Protein AF-A0A8T0YW80-F1 (afdb_monomer_lite)

Radius of gyration: 17.3 Å; chains: 1; bounding box: 33×34×64 Å

Organism: NCBI:txid29920

Structure (mmCIF, N/CA/C/O backbone):
data_AF-A0A8T0YW80-F1
#
_entry.id   AF-A0A8T0YW80-F1
#
loop_
_atom_site.group_PDB
_atom_site.id
_atom_site.type_symbol
_atom_site.label_atom_id
_atom_site.label_alt_id
_atom_site.label_comp_id
_atom_site.label_asym_id
_atom_site.label_entity_id
_atom_site.label_seq_id
_atom_site.pdbx_PDB_ins_code
_atom_site.Cartn_x
_atom_site.Cartn_y
_atom_site.Cartn_z
_atom_site.occupancy
_atom_site.B_iso_or_equiv
_atom_site.auth_seq_id
_atom_site.auth_comp_id
_atom_site.auth_asym_id
_atom_site.auth_atom_id
_atom_site.pdbx_PDB_model_num
ATOM 1 N N . MET A 1 1 ? 17.461 -20.223 -42.952 1.00 39.50 1 MET A N 1
ATOM 2 C CA . MET A 1 1 ? 18.132 -19.030 -42.401 1.00 39.50 1 MET A CA 1
ATOM 3 C C . MET A 1 1 ? 17.299 -18.519 -41.238 1.00 39.50 1 MET A C 1
ATOM 5 O O . MET A 1 1 ? 16.106 -18.328 -41.422 1.00 39.50 1 MET A O 1
ATOM 9 N N . ALA A 1 2 ? 17.913 -18.405 -40.063 1.00 42.06 2 ALA A N 1
ATOM 10 C CA . ALA A 1 2 ? 17.374 -17.743 -38.876 1.00 42.06 2 ALA A CA 1
ATOM 11 C C . ALA A 1 2 ? 17.664 -16.225 -38.913 1.00 42.06 2 ALA A C 1
ATOM 13 O O . ALA A 1 2 ? 18.381 -15.798 -39.820 1.00 42.06 2 ALA A O 1
ATOM 14 N N . ALA A 1 3 ? 17.192 -15.520 -37.869 1.00 46.06 3 ALA A N 1
ATOM 15 C CA . ALA A 1 3 ? 17.459 -14.126 -37.459 1.00 46.06 3 ALA A CA 1
ATOM 16 C C . ALA A 1 3 ? 16.530 -13.050 -38.072 1.00 46.06 3 ALA A C 1
ATOM 18 O O . ALA A 1 3 ? 16.290 -13.070 -39.271 1.00 46.06 3 ALA A O 1
ATOM 19 N N . ASP A 1 4 ? 15.997 -12.055 -37.353 1.00 43.81 4 ASP A N 1
ATOM 20 C CA . ASP A 1 4 ? 16.045 -11.707 -35.924 1.00 43.81 4 ASP A CA 1
ATOM 21 C C . ASP A 1 4 ? 15.099 -10.515 -35.640 1.00 43.81 4 ASP A C 1
ATOM 23 O O . ASP A 1 4 ? 14.731 -9.796 -36.564 1.00 43.81 4 ASP A O 1
ATOM 27 N N . ALA A 1 5 ? 14.788 -10.338 -34.347 1.00 45.22 5 ALA A N 1
ATOM 28 C CA . ALA A 1 5 ? 14.533 -9.091 -33.597 1.00 45.22 5 ALA A CA 1
ATOM 29 C C . ALA A 1 5 ? 13.529 -8.042 -34.150 1.00 45.22 5 ALA A C 1
ATOM 31 O O . ALA A 1 5 ? 13.709 -7.470 -35.213 1.00 45.22 5 ALA A O 1
ATOM 32 N N . ASN A 1 6 ? 12.398 -7.781 -33.484 1.00 53.16 6 ASN A N 1
ATOM 33 C CA . ASN A 1 6 ? 12.244 -7.052 -32.211 1.00 53.16 6 ASN A CA 1
ATOM 34 C C . ASN A 1 6 ? 12.462 -5.538 -32.354 1.00 53.16 6 ASN A C 1
ATOM 36 O O . ASN A 1 6 ? 13.598 -5.094 -32.356 1.00 53.16 6 ASN A O 1
ATOM 40 N N . ASP A 1 7 ? 11.362 -4.785 -32.339 1.00 36.88 7 ASP A N 1
ATOM 41 C CA . ASP A 1 7 ? 11.316 -3.420 -31.813 1.00 36.88 7 ASP A CA 1
ATOM 42 C C . ASP A 1 7 ? 9.915 -3.171 -31.234 1.00 36.88 7 ASP A C 1
ATOM 44 O O . ASP A 1 7 ? 8.977 -2.762 -31.919 1.00 36.88 7 ASP A O 1
ATOM 48 N N . CYS A 1 8 ? 9.743 -3.484 -29.946 1.00 45.75 8 CYS A N 1
ATOM 49 C CA . CYS A 1 8 ? 8.648 -2.923 -29.166 1.00 45.75 8 CYS A CA 1
ATOM 50 C C . CYS A 1 8 ? 9.044 -1.493 -28.780 1.00 45.75 8 CYS A C 1
ATOM 52 O O . CYS A 1 8 ? 9.790 -1.272 -27.823 1.00 45.75 8 CYS A O 1
ATOM 54 N N . GLU A 1 9 ? 8.582 -0.524 -29.570 1.00 40.50 9 GLU A N 1
ATOM 55 C CA . GLU A 1 9 ? 8.834 0.887 -29.309 1.00 40.50 9 GLU A CA 1
ATOM 56 C C . GLU A 1 9 ? 8.342 1.295 -27.918 1.00 40.50 9 GLU A C 1
ATOM 58 O O . GLU A 1 9 ? 7.185 1.112 -27.524 1.00 40.50 9 GLU A O 1
ATOM 63 N N . ALA A 1 10 ? 9.284 1.875 -27.184 1.00 49.72 10 ALA A N 1
ATOM 64 C CA . ALA A 1 10 ? 9.097 2.531 -25.916 1.00 49.72 10 ALA A CA 1
ATOM 65 C C . ALA A 1 10 ? 8.052 3.641 -26.049 1.00 49.72 10 ALA A C 1
ATOM 67 O O . ALA A 1 10 ? 8.317 4.707 -26.593 1.00 49.72 10 ALA A O 1
ATOM 68 N N . THR A 1 11 ? 6.871 3.419 -25.484 1.00 46.44 11 THR A N 1
ATOM 69 C CA . THR A 1 11 ? 5.920 4.501 -25.246 1.00 46.44 11 THR A CA 1
ATOM 70 C C . THR A 1 11 ? 5.619 4.569 -23.759 1.00 46.44 11 THR A C 1
ATOM 72 O O . THR A 1 11 ? 5.404 3.547 -23.108 1.00 46.44 11 THR A O 1
ATOM 75 N N . THR A 1 12 ? 5.513 5.804 -23.263 1.00 47.25 12 THR A N 1
ATOM 76 C CA . THR A 1 12 ? 4.921 6.218 -21.976 1.00 47.25 12 THR A CA 1
ATOM 77 C C . THR A 1 12 ? 5.900 6.462 -20.819 1.00 47.25 12 THR A C 1
ATOM 79 O O . THR A 1 12 ? 5.927 5.729 -19.839 1.00 47.25 12 THR A O 1
ATOM 82 N N . VAL A 1 13 ? 6.651 7.570 -20.874 1.00 49.69 13 VAL A N 1
ATOM 83 C CA . VAL A 1 13 ? 7.326 8.139 -19.679 1.00 49.69 13 VAL A CA 1
ATOM 84 C C . VAL A 1 13 ? 6.688 9.464 -19.216 1.00 49.69 13 VAL A C 1
ATOM 86 O O . VAL A 1 13 ? 7.045 9.981 -18.167 1.00 49.69 13 VAL A O 1
ATOM 89 N N . ALA A 1 14 ? 5.679 10.000 -19.914 1.00 44.31 14 ALA A N 1
ATOM 90 C CA . ALA A 1 14 ? 5.076 11.291 -19.545 1.00 44.31 14 ALA A CA 1
ATOM 91 C C . ALA A 1 14 ? 3.721 11.209 -18.803 1.00 44.31 14 ALA A C 1
ATOM 93 O O . ALA A 1 14 ? 3.383 12.147 -18.091 1.00 44.31 14 ALA A O 1
ATOM 94 N N . ASN A 1 15 ? 2.975 10.097 -18.898 1.00 48.53 15 ASN A N 1
ATOM 95 C CA . ASN A 1 15 ? 1.638 9.970 -18.279 1.00 48.53 15 ASN A CA 1
ATOM 96 C C . ASN A 1 15 ? 1.623 9.240 -16.922 1.00 48.53 15 ASN A C 1
ATOM 98 O O . ASN A 1 15 ? 0.577 9.151 -16.288 1.00 48.53 15 ASN A O 1
ATOM 102 N N . GLY A 1 16 ? 2.762 8.718 -16.457 1.00 53.06 16 GLY A N 1
ATOM 103 C CA . GLY A 1 16 ? 2.799 7.829 -15.289 1.00 5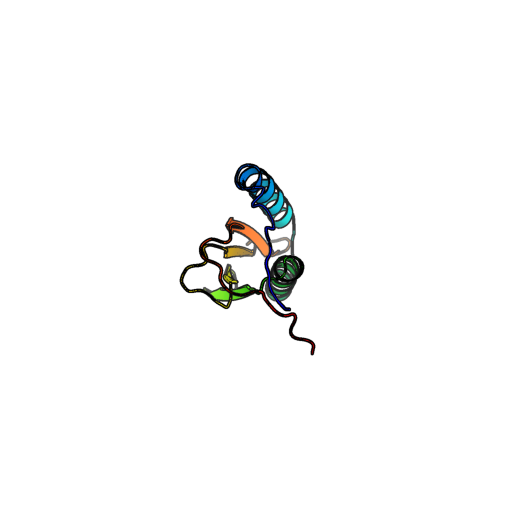3.06 16 GLY A CA 1
ATOM 104 C C . GLY A 1 16 ? 2.576 8.513 -13.935 1.00 53.06 16 GLY A C 1
ATOM 105 O O . GLY A 1 16 ? 2.080 7.878 -13.014 1.00 53.06 16 GLY A O 1
ATOM 106 N N . SER A 1 17 ? 2.905 9.799 -13.787 1.00 55.78 17 SER A N 1
ATOM 107 C CA . SER A 1 17 ? 2.921 10.457 -12.470 1.00 55.78 17 SER A CA 1
ATOM 108 C C . SER A 1 17 ? 1.535 10.838 -11.939 1.00 55.78 17 SER A C 1
ATOM 110 O O . SER A 1 17 ? 1.304 10.724 -10.738 1.00 55.78 17 SER A O 1
ATOM 112 N N . ALA A 1 18 ? 0.612 11.262 -12.809 1.00 65.12 18 ALA A N 1
ATOM 113 C CA . ALA A 1 18 ? -0.762 11.593 -12.417 1.00 65.12 18 ALA A CA 1
ATOM 114 C C . ALA A 1 18 ? -1.571 10.327 -12.077 1.00 65.12 18 ALA A C 1
ATOM 116 O O . ALA A 1 18 ? -2.253 10.266 -11.054 1.00 65.12 18 ALA A O 1
ATOM 117 N N . GLU A 1 19 ? -1.405 9.274 -12.877 1.00 73.69 19 GLU A N 1
ATOM 118 C CA . GLU A 1 19 ? -2.060 7.984 -12.648 1.00 73.69 19 GLU A CA 1
ATOM 119 C C . GLU A 1 19 ? -1.581 7.328 -11.340 1.00 73.69 19 GLU A C 1
ATOM 121 O O . GLU A 1 19 ? -2.373 6.766 -10.585 1.00 73.69 19 GLU A O 1
ATOM 126 N N . GLU A 1 20 ? -0.289 7.448 -11.016 1.00 76.62 20 GLU A N 1
ATOM 127 C CA . GLU A 1 20 ? 0.269 6.958 -9.751 1.00 76.62 20 GLU A CA 1
ATOM 128 C C . GLU A 1 20 ? -0.285 7.708 -8.531 1.00 76.62 20 GLU A C 1
ATOM 130 O O . GLU A 1 20 ? -0.492 7.095 -7.478 1.00 76.62 20 GLU A O 1
ATOM 135 N N . THR A 1 21 ? -0.545 9.016 -8.649 1.00 79.88 21 THR A N 1
ATOM 136 C CA . THR A 1 21 ? -1.190 9.772 -7.568 1.00 79.88 21 THR A CA 1
ATOM 137 C C . THR A 1 21 ? -2.641 9.353 -7.370 1.00 79.88 21 THR A C 1
ATOM 139 O O . THR A 1 21 ? -3.035 9.113 -6.229 1.00 79.88 21 THR A O 1
ATOM 142 N N . ASP A 1 22 ? -3.401 9.160 -8.448 1.00 86.19 22 ASP A N 1
ATOM 143 C CA . ASP A 1 22 ? -4.801 8.729 -8.370 1.00 86.19 22 ASP A CA 1
ATOM 144 C C . ASP A 1 22 ? -4.926 7.321 -7.766 1.00 86.19 22 ASP A C 1
ATOM 146 O O . ASP A 1 22 ? -5.738 7.084 -6.869 1.00 86.19 22 ASP A O 1
ATOM 150 N N . GLN A 1 23 ? -4.045 6.400 -8.168 1.00 88.00 23 GLN A N 1
ATOM 151 C CA . GLN A 1 23 ? -3.951 5.051 -7.599 1.00 88.00 23 GLN A CA 1
ATOM 152 C C . GLN A 1 23 ? -3.620 5.067 -6.100 1.00 88.00 23 GLN A C 1
ATOM 154 O O . GLN A 1 23 ? -4.154 4.272 -5.319 1.00 88.00 23 GLN A O 1
ATOM 159 N N . LEU A 1 24 ? -2.723 5.961 -5.668 1.00 87.81 24 LEU A N 1
ATOM 160 C CA . LEU A 1 24 ? -2.386 6.088 -4.252 1.00 87.81 24 LEU A CA 1
ATOM 161 C C . LEU A 1 24 ? -3.565 6.647 -3.449 1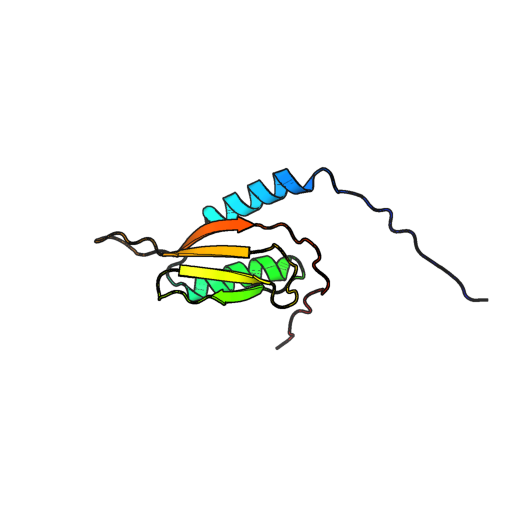.00 87.81 24 LEU A C 1
ATOM 163 O O . LEU A 1 24 ? -3.796 6.195 -2.325 1.00 87.81 24 LEU A O 1
ATOM 167 N N . GLU A 1 25 ? -4.314 7.597 -4.007 1.00 89.44 25 GLU A N 1
ATOM 168 C CA . GLU A 1 25 ? -5.535 8.113 -3.385 1.00 89.44 25 GLU A CA 1
ATOM 169 C C . GLU A 1 25 ? -6.627 7.037 -3.287 1.00 89.44 25 GLU A C 1
ATOM 171 O O . GLU A 1 25 ? -7.258 6.911 -2.235 1.00 89.44 25 GLU A O 1
ATOM 176 N N . GLU A 1 26 ? -6.791 6.179 -4.298 1.00 90.81 26 GLU A N 1
ATOM 177 C CA . GLU A 1 26 ? -7.695 5.023 -4.218 1.00 90.81 26 GLU A CA 1
ATOM 178 C C . GLU A 1 26 ? -7.295 4.080 -3.069 1.00 90.81 26 GLU A C 1
ATOM 180 O O . GLU A 1 26 ? -8.117 3.705 -2.226 1.00 90.81 26 GLU A O 1
ATOM 185 N N . LEU A 1 27 ? -6.004 3.747 -2.962 1.00 89.38 27 LEU A N 1
ATOM 186 C CA . LEU A 1 27 ? -5.485 2.915 -1.874 1.00 89.38 27 LEU A CA 1
ATOM 187 C C . LEU A 1 27 ? -5.657 3.566 -0.489 1.00 89.38 27 LEU A C 1
ATOM 189 O O . LEU A 1 27 ? -5.849 2.852 0.498 1.00 89.38 27 LEU A O 1
ATOM 193 N N . LYS A 1 28 ? -5.620 4.902 -0.392 1.00 90.06 28 LYS A N 1
ATOM 194 C CA . LYS A 1 28 ? -5.894 5.651 0.851 1.00 90.06 28 LYS A CA 1
ATOM 195 C C . LYS A 1 28 ? -7.358 5.601 1.279 1.00 90.06 28 LYS A C 1
ATOM 197 O O . LYS A 1 28 ? -7.631 5.693 2.477 1.00 90.06 28 LYS A O 1
ATOM 202 N N . GLN A 1 29 ? -8.295 5.435 0.346 1.00 90.31 29 GLN A N 1
ATOM 203 C CA . GLN A 1 29 ? -9.719 5.294 0.673 1.00 90.31 29 GLN A CA 1
ATOM 204 C C . GLN A 1 29 ? -10.048 3.927 1.284 1.00 90.31 29 GLN A C 1
ATOM 206 O O . GLN A 1 29 ? -11.021 3.800 2.037 1.00 90.31 29 GLN A O 1
ATOM 211 N N . ARG A 1 30 ? -9.223 2.910 1.009 1.00 91.19 30 ARG A N 1
ATOM 212 C CA . ARG A 1 30 ? -9.392 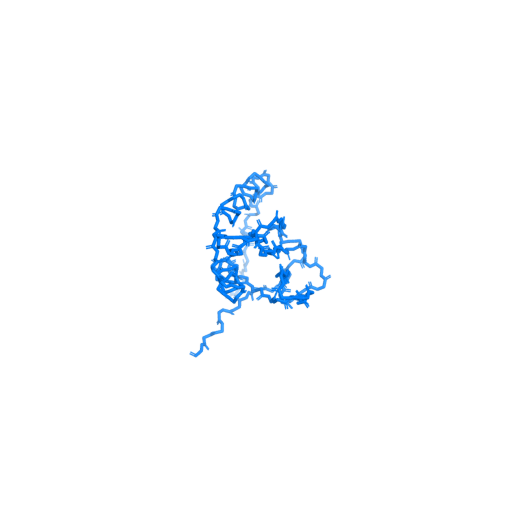1.562 1.557 1.00 91.19 30 ARG A CA 1
ATOM 213 C C . ARG A 1 30 ? -9.158 1.541 3.066 1.00 91.19 30 ARG A C 1
ATOM 215 O O . ARG A 1 30 ? -8.273 2.203 3.613 1.00 91.19 30 ARG A O 1
ATOM 222 N N . LYS A 1 31 ? -9.973 0.740 3.751 1.00 91.81 31 LYS A N 1
ATOM 223 C CA . LYS A 1 31 ? -9.905 0.534 5.199 1.00 91.81 31 LYS A CA 1
ATOM 224 C C . LYS A 1 31 ? -9.953 -0.951 5.496 1.00 91.81 31 LYS A C 1
ATOM 226 O O . LYS A 1 31 ? -10.764 -1.671 4.923 1.00 91.81 31 LYS A O 1
ATOM 231 N N . TRP A 1 32 ? -9.130 -1.390 6.439 1.00 92.56 32 TRP A N 1
ATOM 232 C CA . TRP A 1 32 ? -9.090 -2.786 6.870 1.00 92.56 32 TRP A CA 1
ATOM 233 C C . TRP A 1 32 ? -9.215 -2.892 8.384 1.00 92.56 32 TRP A C 1
ATOM 235 O O . TRP A 1 32 ? -8.701 -2.054 9.117 1.00 92.56 32 TRP A O 1
ATOM 245 N N . PHE A 1 33 ? -9.845 -3.949 8.882 1.00 88.31 33 PHE A N 1
ATOM 246 C CA . PHE A 1 33 ? -9.985 -4.156 10.327 1.00 88.31 33 PHE A CA 1
ATOM 247 C C . PHE A 1 33 ? -8.707 -4.711 10.959 1.00 88.31 33 PHE A C 1
ATOM 249 O O . PHE A 1 33 ? -8.366 -4.367 12.091 1.00 88.31 33 PHE A O 1
ATOM 256 N N . THR A 1 34 ? -7.939 -5.513 10.214 1.00 87.88 34 THR A N 1
ATOM 257 C CA . THR A 1 34 ? -6.663 -6.051 10.690 1.00 87.88 34 THR A CA 1
ATOM 258 C C . THR A 1 34 ? -5.499 -5.642 9.796 1.00 87.88 34 THR A C 1
ATOM 260 O O . THR A 1 34 ? -5.614 -5.469 8.584 1.00 87.88 34 THR A O 1
ATOM 263 N N . GLY A 1 35 ? -4.312 -5.549 10.395 1.00 87.00 35 GLY A N 1
ATOM 264 C CA . GLY A 1 35 ? -3.098 -5.262 9.638 1.00 87.00 35 GLY A CA 1
ATOM 265 C C . GLY A 1 35 ? -2.630 -6.454 8.807 1.00 87.00 35 GLY A C 1
ATOM 266 O O . GLY A 1 35 ? -1.664 -6.318 8.058 1.00 87.00 35 GLY A O 1
ATOM 267 N N . LYS A 1 36 ? -3.205 -7.648 9.007 1.00 88.38 36 LYS A N 1
ATOM 268 C CA . LYS A 1 36 ? -2.949 -8.812 8.151 1.00 88.38 36 LYS A CA 1
ATOM 269 C C . LYS A 1 36 ? -3.709 -8.638 6.840 1.00 88.38 36 LYS A C 1
ATOM 271 O O . LYS A 1 36 ? -3.075 -8.748 5.798 1.00 88.38 36 LYS A O 1
ATOM 276 N N . ASP A 1 37 ? -4.981 -8.257 6.914 1.00 90.62 37 ASP A N 1
ATOM 277 C CA . ASP A 1 37 ? -5.828 -8.015 5.739 1.00 90.62 37 ASP A CA 1
ATOM 278 C C . ASP A 1 37 ? -5.298 -6.841 4.923 1.00 90.62 37 ASP A C 1
ATOM 280 O O . ASP A 1 37 ? -5.101 -6.980 3.722 1.00 90.62 37 ASP A O 1
ATOM 284 N N . ALA A 1 38 ? -4.918 -5.742 5.587 1.00 90.38 38 ALA A N 1
ATOM 285 C CA . ALA A 1 38 ? -4.289 -4.605 4.913 1.00 90.38 38 ALA A CA 1
ATOM 286 C C . ALA A 1 38 ? -3.030 -5.012 4.135 1.00 90.38 38 ALA A C 1
ATOM 288 O O . ALA A 1 38 ? -2.796 -4.563 3.014 1.00 90.38 38 ALA A O 1
ATOM 289 N N . ALA A 1 39 ? -2.211 -5.891 4.721 1.00 88.94 39 ALA A N 1
ATOM 290 C CA . ALA A 1 39 ? -1.006 -6.369 4.064 1.00 88.94 39 ALA A CA 1
ATOM 291 C C . ALA A 1 39 ? -1.290 -7.373 2.943 1.00 88.94 39 ALA A C 1
ATOM 293 O O . ALA A 1 39 ? -0.550 -7.384 1.966 1.00 88.94 39 ALA A O 1
ATOM 294 N N . ALA A 1 40 ? -2.314 -8.215 3.078 1.00 90.31 40 ALA A N 1
ATOM 295 C CA . ALA A 1 40 ? -2.722 -9.152 2.038 1.00 90.31 40 ALA A CA 1
ATOM 296 C C . ALA A 1 40 ? -3.305 -8.413 0.828 1.00 90.31 40 ALA A C 1
ATOM 298 O O . ALA A 1 40 ? -2.860 -8.661 -0.287 1.00 90.31 40 ALA A O 1
ATOM 299 N N . ASP A 1 41 ? -4.201 -7.449 1.055 1.00 91.12 41 ASP A N 1
ATOM 300 C CA . ASP A 1 41 ? -4.805 -6.642 -0.008 1.00 91.12 41 ASP A CA 1
ATOM 301 C C . ASP A 1 41 ? -3.755 -5.809 -0.748 1.00 91.12 41 ASP A C 1
ATOM 303 O O . ASP A 1 41 ? -3.675 -5.846 -1.969 1.00 91.12 41 ASP A O 1
ATOM 307 N N . THR A 1 42 ? -2.850 -5.150 -0.015 1.00 89.31 42 THR A N 1
ATOM 308 C CA . THR A 1 42 ? -1.756 -4.382 -0.636 1.00 89.31 42 THR A CA 1
ATOM 309 C C . THR A 1 42 ? -0.817 -5.274 -1.458 1.00 89.31 42 THR A C 1
ATOM 311 O O . THR A 1 42 ? -0.310 -4.866 -2.501 1.00 89.31 42 THR A O 1
ATOM 314 N N . LYS A 1 43 ? -0.567 -6.511 -1.010 1.00 88.75 43 LYS A N 1
ATOM 315 C CA . LYS A 1 43 ? 0.217 -7.481 -1.789 1.00 88.75 43 LYS A CA 1
ATOM 316 C C . LYS A 1 43 ? -0.532 -7.960 -3.026 1.00 88.75 43 LYS A C 1
ATOM 318 O O . LYS A 1 43 ? 0.104 -8.124 -4.058 1.00 88.75 43 LYS A O 1
ATOM 323 N N . ALA A 1 44 ? -1.839 -8.190 -2.922 1.00 89.69 44 ALA A N 1
ATOM 324 C CA . ALA A 1 44 ? -2.679 -8.583 -4.047 1.00 89.69 44 ALA A CA 1
ATOM 325 C C . ALA A 1 44 ? -2.766 -7.464 -5.095 1.00 89.69 44 ALA A C 1
ATOM 327 O O . ALA A 1 44 ? -2.649 -7.739 -6.286 1.00 89.69 44 ALA A O 1
ATOM 328 N N . TYR A 1 45 ? -2.871 -6.207 -4.649 1.00 88.38 45 TYR A N 1
ATOM 329 C CA . TYR A 1 45 ? -2.779 -5.026 -5.505 1.00 88.38 45 TYR A CA 1
ATOM 330 C C . TYR A 1 45 ? -1.482 -5.040 -6.318 1.00 88.38 45 TYR A C 1
ATOM 332 O O . TYR A 1 45 ? -1.510 -4.959 -7.541 1.00 88.38 45 TYR A O 1
ATOM 340 N N . GLU A 1 46 ? -0.345 -5.241 -5.657 1.00 84.62 46 GLU A N 1
ATOM 341 C CA . GLU A 1 46 ? 0.948 -5.271 -6.337 1.00 84.62 46 GLU A CA 1
ATOM 342 C C . GLU A 1 46 ? 1.116 -6.496 -7.255 1.00 84.62 46 GLU A C 1
ATOM 344 O O . GLU A 1 46 ? 1.668 -6.396 -8.353 1.00 84.62 46 GLU A O 1
ATOM 349 N N . LEU A 1 47 ? 0.560 -7.640 -6.847 1.00 85.12 47 LEU A N 1
ATOM 350 C CA . LEU A 1 47 ? 0.553 -8.870 -7.635 1.00 85.12 47 LEU A CA 1
ATOM 351 C C . LEU A 1 47 ? -0.252 -8.726 -8.926 1.00 85.12 47 LEU A C 1
ATOM 353 O O . LEU A 1 47 ? 0.191 -9.210 -9.966 1.00 85.12 47 LEU A O 1
ATOM 357 N N . SER A 1 48 ? -1.377 -8.005 -8.892 1.00 83.38 48 SER A N 1
ATOM 358 C CA . SER A 1 48 ? -2.164 -7.699 -10.095 1.00 83.38 48 SER A CA 1
ATOM 359 C C . SER A 1 48 ? -1.370 -6.905 -11.141 1.00 83.38 48 SER A C 1
ATOM 361 O O . SER A 1 48 ? -1.673 -6.967 -12.329 1.00 83.38 48 SER A O 1
ATOM 363 N N . ARG A 1 49 ? -0.293 -6.226 -10.718 1.00 78.06 49 ARG A N 1
ATOM 364 C CA . ARG A 1 49 ? 0.638 -5.475 -11.573 1.00 78.06 49 ARG A CA 1
ATOM 365 C C . ARG A 1 49 ? 1.874 -6.288 -11.979 1.00 78.06 49 ARG A C 1
ATOM 367 O O . ARG A 1 49 ? 2.853 -5.718 -12.463 1.00 78.06 49 ARG A O 1
ATOM 374 N N . GLY A 1 50 ? 1.864 -7.605 -11.752 1.00 76.44 50 GLY A N 1
ATOM 375 C CA . GLY A 1 50 ? 2.967 -8.512 -12.086 1.00 76.44 50 GLY A CA 1
ATOM 376 C C . GLY A 1 50 ? 4.200 -8.343 -11.196 1.00 76.44 50 GLY A C 1
ATOM 377 O O . GLY A 1 50 ? 5.322 -8.655 -11.608 1.00 76.44 50 GLY A O 1
ATOM 378 N N . LYS A 1 51 ? 4.028 -7.801 -9.984 1.00 80.88 51 LYS A N 1
ATOM 379 C CA . LYS A 1 51 ? 5.113 -7.492 -9.044 1.00 80.88 51 LYS A CA 1
ATOM 380 C C . LYS A 1 51 ? 4.818 -8.069 -7.659 1.00 80.88 51 LYS A C 1
ATOM 382 O O . LYS A 1 51 ? 3.698 -8.421 -7.326 1.00 80.88 51 LYS A O 1
ATOM 387 N N . SER A 1 52 ? 5.852 -8.238 -6.838 1.00 81.00 52 SER A N 1
ATOM 388 C CA . SER A 1 52 ? 5.731 -8.889 -5.528 1.00 81.00 52 SER A CA 1
ATOM 389 C C . SER A 1 52 ? 6.152 -7.939 -4.428 1.00 81.00 52 SER A C 1
ATOM 391 O O . SER A 1 52 ? 7.218 -7.321 -4.514 1.00 81.00 52 SER A O 1
ATOM 393 N N . ALA A 1 53 ? 5.363 -7.906 -3.360 1.00 83.19 53 ALA A N 1
ATOM 394 C CA . ALA A 1 53 ? 5.631 -7.103 -2.184 1.00 83.19 53 ALA A CA 1
ATOM 395 C C . ALA A 1 53 ? 5.804 -7.957 -0.921 1.00 83.19 53 ALA A C 1
ATOM 397 O O . ALA A 1 53 ? 5.094 -8.936 -0.673 1.00 83.19 53 ALA A O 1
ATOM 398 N N . THR A 1 54 ? 6.719 -7.532 -0.059 1.00 83.44 54 THR A N 1
ATOM 399 C CA . THR A 1 54 ? 6.967 -8.083 1.271 1.00 83.44 54 THR A CA 1
ATOM 400 C C . THR A 1 54 ? 6.764 -7.014 2.339 1.00 83.44 54 THR A C 1
ATOM 402 O O . THR A 1 54 ? 6.832 -5.809 2.106 1.00 83.44 54 THR A O 1
ATOM 405 N N . VAL A 1 55 ? 6.473 -7.457 3.559 1.00 84.81 55 VAL A N 1
ATOM 406 C CA . VAL A 1 55 ? 6.373 -6.557 4.713 1.00 84.81 55 VAL A CA 1
ATOM 407 C C . VAL A 1 55 ? 7.779 -6.401 5.282 1.00 84.81 55 VAL A C 1
ATOM 409 O O . VAL A 1 55 ? 8.315 -7.371 5.811 1.00 84.81 55 VAL A O 1
ATOM 412 N N . SER A 1 56 ? 8.380 -5.215 5.184 1.00 72.12 56 SER A N 1
ATOM 413 C CA . SER A 1 56 ? 9.791 -5.022 5.549 1.00 72.12 56 SER A CA 1
ATOM 414 C C . SER A 1 56 ? 10.031 -4.588 6.981 1.00 72.12 56 SER A C 1
ATOM 416 O O . SER A 1 56 ? 11.057 -4.926 7.564 1.00 72.12 56 SER A O 1
ATOM 418 N N . LYS A 1 57 ? 9.103 -3.831 7.577 1.00 63.97 57 LYS A N 1
ATOM 419 C CA . LYS A 1 57 ? 9.238 -3.365 8.962 1.00 63.97 57 LYS A CA 1
ATOM 420 C C . LYS A 1 57 ? 7.932 -3.536 9.727 1.00 63.97 57 LYS A C 1
ATOM 422 O O . LYS A 1 57 ? 6.928 -2.895 9.417 1.00 63.97 57 LYS A O 1
ATOM 427 N N . LYS A 1 58 ? 7.985 -4.356 10.781 1.00 62.00 58 LYS A N 1
ATOM 428 C CA . LYS A 1 58 ? 7.010 -4.386 11.882 1.00 62.00 58 LYS A CA 1
ATOM 429 C C . LYS A 1 58 ? 7.528 -3.482 13.009 1.00 62.00 58 LYS A C 1
ATOM 431 O O . LYS A 1 58 ? 8.095 -3.974 13.979 1.00 62.00 58 LYS A O 1
ATOM 436 N N . ARG A 1 59 ? 7.414 -2.154 12.882 1.00 53.50 59 ARG A N 1
ATOM 437 C CA . ARG A 1 59 ? 7.747 -1.247 13.999 1.00 53.50 59 ARG A CA 1
ATOM 438 C C . ARG A 1 59 ? 6.507 -1.128 14.893 1.00 53.50 59 ARG A C 1
ATOM 440 O O . ARG A 1 59 ? 5.671 -0.254 14.700 1.00 53.50 59 ARG A O 1
ATOM 447 N N . GLY A 1 60 ? 6.364 -2.068 15.826 1.00 62.47 60 GLY A N 1
ATOM 448 C CA . GLY A 1 60 ? 5.187 -2.171 16.694 1.00 62.47 60 GLY A CA 1
ATOM 449 C C . GLY A 1 60 ? 3.927 -2.682 15.980 1.00 62.47 60 GLY A C 1
ATOM 450 O O . GLY A 1 60 ? 3.896 -2.864 14.764 1.00 62.47 60 GLY A O 1
ATOM 451 N N . SER A 1 61 ? 2.868 -2.936 16.752 1.00 72.56 61 SER A N 1
ATOM 452 C CA . SER A 1 61 ? 1.599 -3.488 16.251 1.00 72.56 61 SER A CA 1
ATOM 453 C C . SER A 1 61 ? 0.768 -2.500 15.424 1.00 72.56 61 SER A C 1
ATOM 455 O O . SER A 1 61 ? -0.230 -2.904 14.839 1.00 72.56 61 SER A O 1
ATOM 457 N N . THR A 1 62 ? 1.158 -1.222 15.361 1.00 80.94 62 THR A N 1
ATOM 458 C CA . THR A 1 62 ? 0.319 -0.127 14.841 1.00 80.94 62 THR A CA 1
ATOM 459 C C . THR A 1 62 ? 0.811 0.500 13.539 1.00 80.94 62 THR A C 1
ATOM 461 O O . THR A 1 62 ? 0.157 1.401 13.020 1.00 80.94 62 THR A O 1
ATOM 464 N N . PHE A 1 63 ? 1.953 0.050 13.020 1.00 86.12 63 PHE A N 1
ATOM 465 C CA . PHE A 1 63 ? 2.537 0.536 11.773 1.00 86.1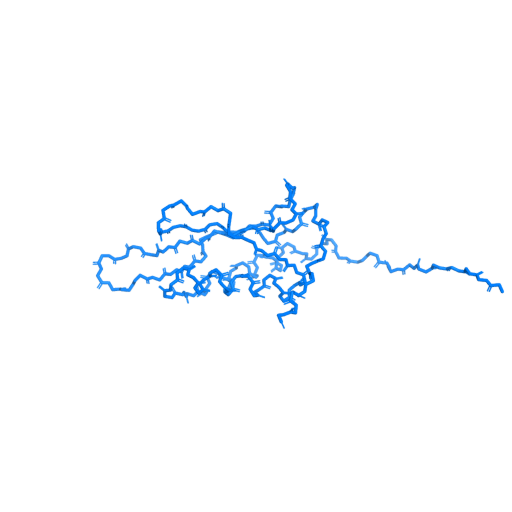2 63 PHE A CA 1
ATOM 466 C C . PHE A 1 63 ? 3.104 -0.631 10.970 1.00 86.12 63 PHE A C 1
ATOM 468 O O . PHE A 1 63 ? 3.772 -1.514 11.518 1.00 86.12 63 PHE A O 1
ATOM 475 N N . LYS A 1 64 ? 2.860 -0.630 9.661 1.00 88.56 64 LYS A N 1
ATOM 476 C CA . LYS A 1 64 ? 3.414 -1.616 8.735 1.00 88.56 64 LYS A CA 1
ATOM 477 C C . LYS A 1 64 ? 3.931 -0.909 7.501 1.00 88.56 64 LYS A C 1
ATOM 479 O O . LYS A 1 64 ? 3.207 -0.144 6.879 1.00 88.56 64 LYS A O 1
ATOM 484 N N . ARG A 1 65 ? 5.169 -1.218 7.127 1.00 89.12 65 ARG A N 1
ATOM 485 C CA . ARG A 1 65 ? 5.718 -0.833 5.829 1.00 89.12 65 ARG A CA 1
ATOM 486 C C . ARG A 1 65 ? 5.779 -2.050 4.926 1.00 89.12 65 ARG A C 1
ATOM 488 O O . ARG A 1 65 ? 6.321 -3.089 5.314 1.00 89.12 65 ARG A O 1
ATOM 495 N N . ILE A 1 66 ? 5.221 -1.892 3.741 1.00 88.56 66 ILE A N 1
ATOM 496 C CA . ILE A 1 66 ? 5.242 -2.862 2.658 1.00 88.56 66 ILE A CA 1
ATOM 497 C C . ILE A 1 66 ? 6.171 -2.299 1.591 1.00 88.56 66 ILE A C 1
ATOM 499 O O . ILE A 1 66 ? 6.128 -1.108 1.302 1.00 88.56 66 ILE A O 1
ATOM 503 N N . GLN A 1 67 ? 7.062 -3.126 1.069 1.00 87.00 67 GLN A N 1
ATOM 504 C CA . GLN A 1 67 ? 7.992 -2.752 0.008 1.00 87.00 67 GLN A CA 1
ATOM 505 C C . GLN A 1 67 ? 8.205 -3.952 -0.905 1.00 87.00 67 GLN A C 1
ATOM 507 O O . GLN A 1 67 ? 7.782 -5.061 -0.585 1.00 87.00 67 GLN A O 1
ATOM 512 N N . ARG A 1 68 ? 8.871 -3.764 -2.037 1.00 82.06 68 ARG A N 1
ATOM 513 C CA . ARG A 1 68 ? 9.149 -4.880 -2.939 1.00 82.06 68 ARG A CA 1
ATOM 514 C C . ARG A 1 68 ? 10.114 -5.896 -2.317 1.00 82.06 68 ARG A C 1
ATOM 516 O O . ARG A 1 68 ? 11.058 -5.523 -1.624 1.00 82.06 68 ARG A O 1
ATOM 523 N N . SER A 1 69 ? 9.909 -7.172 -2.632 1.00 67.31 69 SER A N 1
ATOM 524 C CA . SER A 1 69 ? 10.753 -8.291 -2.193 1.00 67.31 69 SER A CA 1
ATOM 525 C C . SER A 1 69 ? 12.183 -8.252 -2.743 1.00 67.31 69 SER A C 1
ATOM 527 O O . SER A 1 69 ? 13.093 -8.707 -2.064 1.00 67.31 69 SER A O 1
ATOM 529 N N . SER A 1 70 ? 12.371 -7.783 -3.984 1.00 61.53 70 SER A N 1
ATOM 530 C CA . SER A 1 70 ? 13.497 -8.214 -4.831 1.00 61.53 70 SER A CA 1
ATOM 531 C C . SER A 1 70 ? 14.445 -7.106 -5.307 1.00 61.53 70 SER A C 1
ATOM 533 O O . SER A 1 70 ? 15.051 -7.243 -6.365 1.00 61.53 70 SER A O 1
ATOM 535 N N . GLY A 1 71 ? 14.584 -5.985 -4.598 1.00 55.25 71 GLY A N 1
ATOM 536 C CA . GLY A 1 71 ? 15.578 -5.002 -5.030 1.00 55.25 71 GLY A CA 1
ATOM 537 C C . GLY A 1 71 ? 15.908 -3.951 -3.993 1.00 55.25 71 GLY A C 1
ATOM 538 O O . GLY A 1 71 ? 15.065 -3.114 -3.682 1.00 55.25 71 GLY A O 1
ATOM 539 N N . ASP A 1 72 ? 17.174 -3.921 -3.580 1.00 59.88 72 ASP A N 1
ATOM 540 C CA . ASP A 1 72 ? 17.773 -2.887 -2.722 1.00 59.88 72 ASP A CA 1
ATOM 541 C C . ASP A 1 72 ? 17.682 -1.466 -3.315 1.00 59.88 72 ASP A C 1
ATOM 543 O O . ASP A 1 72 ? 18.044 -0.487 -2.668 1.00 59.88 72 ASP A O 1
ATOM 547 N N . LYS A 1 73 ? 17.185 -1.338 -4.553 1.00 71.25 73 LYS A N 1
ATOM 548 C CA . LYS A 1 73 ? 17.075 -0.084 -5.304 1.00 71.25 73 LYS A CA 1
ATOM 549 C C . LYS A 1 73 ? 15.648 0.295 -5.698 1.00 71.25 73 LYS A C 1
ATOM 551 O O . LYS A 1 73 ? 15.479 1.360 -6.287 1.00 71.25 73 LYS A O 1
ATOM 556 N N . CYS A 1 74 ? 14.638 -0.537 -5.406 1.00 78.44 74 CYS A N 1
ATOM 557 C CA . CYS A 1 74 ? 13.272 -0.191 -5.790 1.00 78.44 74 CYS A CA 1
ATOM 558 C C . CYS A 1 74 ? 12.621 0.745 -4.769 1.00 78.44 74 CYS A C 1
ATOM 560 O O . CYS A 1 74 ? 12.537 0.444 -3.580 1.00 78.44 74 CYS A O 1
ATOM 562 N N . THR A 1 75 ? 12.166 1.896 -5.260 1.00 83.88 75 THR A N 1
ATOM 563 C CA . THR A 1 75 ? 11.568 2.979 -4.463 1.00 83.88 75 THR A CA 1
ATOM 564 C C . THR A 1 75 ? 10.133 2.703 -4.033 1.00 83.88 75 THR A C 1
ATOM 566 O O . THR A 1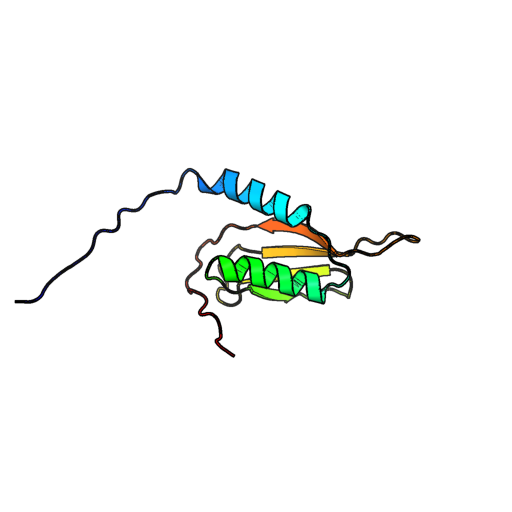 75 ? 9.619 3.404 -3.160 1.00 83.88 75 THR A O 1
ATOM 569 N N . TRP A 1 76 ? 9.509 1.673 -4.607 1.00 87.31 76 TRP A N 1
ATOM 570 C CA . TRP A 1 76 ? 8.132 1.314 -4.311 1.00 87.31 76 TRP A CA 1
ATOM 571 C C . TRP A 1 76 ? 7.956 0.906 -2.850 1.00 87.31 76 TRP A C 1
ATOM 573 O O . TRP A 1 76 ? 8.627 -0.004 -2.340 1.00 87.31 76 TRP A O 1
ATOM 583 N N . LEU A 1 77 ? 7.028 1.575 -2.174 1.00 89.19 77 LEU A N 1
ATOM 584 C CA . LEU A 1 77 ? 6.662 1.287 -0.796 1.00 89.19 77 LEU A CA 1
ATOM 585 C C . LEU A 1 77 ? 5.255 1.782 -0.491 1.00 89.19 77 LEU A C 1
ATOM 587 O O . LEU A 1 77 ? 4.820 2.814 -0.991 1.00 89.19 77 LEU A O 1
ATOM 591 N N . ILE A 1 78 ? 4.590 1.118 0.443 1.00 90.88 78 ILE A N 1
ATOM 592 C CA . ILE A 1 78 ? 3.327 1.570 1.020 1.00 90.88 78 ILE A CA 1
ATOM 593 C C . ILE A 1 78 ? 3.456 1.541 2.540 1.00 90.88 78 ILE A C 1
ATOM 595 O O . ILE A 1 78 ? 3.896 0.551 3.135 1.00 90.88 78 ILE A O 1
ATOM 599 N N . ASN A 1 79 ? 3.077 2.644 3.180 1.00 91.50 79 ASN A N 1
ATOM 600 C CA . ASN A 1 79 ? 3.005 2.760 4.626 1.00 91.50 79 ASN A CA 1
ATOM 601 C C . ASN A 1 79 ? 1.550 2.648 5.075 1.00 91.50 79 ASN A C 1
ATOM 603 O O . ASN A 1 79 ? 0.678 3.402 4.645 1.00 91.50 79 ASN A O 1
ATOM 607 N N . LEU A 1 80 ? 1.319 1.720 5.991 1.00 91.00 80 LEU A N 1
ATOM 608 C CA . LEU A 1 80 ? 0.038 1.470 6.622 1.00 91.00 80 LEU A CA 1
ATOM 609 C C . LEU A 1 80 ? 0.128 1.833 8.098 1.00 91.00 80 LEU A C 1
ATOM 611 O O . LEU A 1 80 ? 1.112 1.514 8.778 1.00 91.00 80 LEU A O 1
ATOM 615 N N . SER A 1 81 ? -0.939 2.420 8.623 1.00 90.25 81 SER A N 1
ATOM 616 C CA . SER A 1 81 ? -1.083 2.629 10.060 1.00 90.25 81 SER A CA 1
ATOM 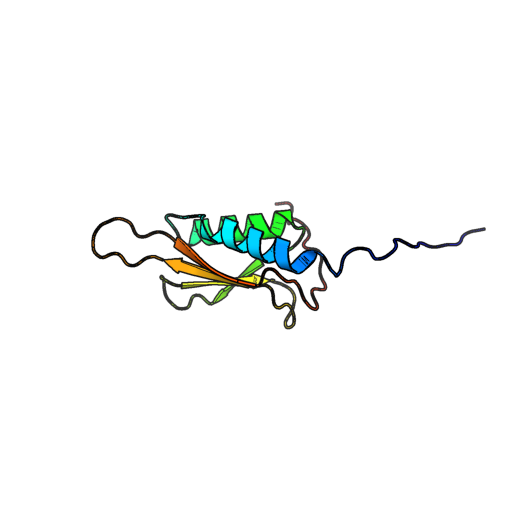617 C C . SER A 1 81 ? -2.488 2.292 10.526 1.00 90.25 81 SER A C 1
ATOM 619 O O . SER A 1 81 ? -3.447 2.366 9.756 1.00 90.25 81 SER A O 1
ATOM 621 N N . VAL A 1 82 ? -2.606 1.913 11.794 1.00 89.69 82 VAL A N 1
ATOM 622 C CA . VAL A 1 82 ? -3.909 1.777 12.441 1.00 89.69 82 VAL A CA 1
ATOM 623 C C . VAL A 1 82 ? -4.341 3.126 13.007 1.00 89.69 82 VAL A C 1
ATOM 625 O O . VAL A 1 82 ? -3.557 3.819 13.665 1.00 89.69 82 VAL A O 1
ATOM 628 N N . THR A 1 83 ? -5.597 3.500 12.792 1.00 85.19 83 THR A N 1
ATOM 629 C CA . THR A 1 83 ? -6.199 4.616 13.514 1.00 85.19 83 THR A CA 1
ATOM 630 C C . THR A 1 83 ? -6.262 4.275 15.000 1.00 85.19 83 THR A C 1
ATOM 632 O O . THR A 1 83 ? -6.676 3.189 15.392 1.00 85.19 83 THR A O 1
ATOM 635 N N . ARG A 1 84 ? -5.822 5.202 15.855 1.00 68.19 84 ARG A N 1
ATOM 636 C CA . ARG A 1 84 ? -5.970 5.088 17.311 1.00 68.19 84 ARG A CA 1
ATOM 637 C C . ARG A 1 84 ? -7.073 6.033 17.764 1.00 68.19 84 ARG A C 1
ATOM 639 O O . ARG A 1 84 ? -6.790 7.129 18.245 1.00 68.19 84 ARG A O 1
ATOM 646 N N . ARG A 1 85 ? -8.339 5.646 17.598 1.00 62.03 85 ARG A N 1
ATOM 647 C CA . ARG A 1 85 ? -9.446 6.376 18.235 1.00 62.03 85 ARG A CA 1
ATOM 648 C C . ARG A 1 85 ? -9.813 5.665 19.527 1.00 62.03 85 ARG A C 1
ATOM 650 O O . ARG A 1 85 ? -10.174 4.499 19.515 1.00 62.03 85 ARG A O 1
ATOM 657 N N . LYS A 1 86 ? -9.756 6.388 20.650 1.00 57.72 86 LYS A N 1
ATOM 658 C CA . LYS A 1 86 ? -9.980 5.855 22.008 1.00 57.72 86 LYS A CA 1
ATOM 659 C C . LYS A 1 86 ? -11.328 5.132 22.221 1.00 57.72 86 LYS A C 1
ATOM 661 O O . LYS A 1 86 ? -11.489 4.558 23.290 1.00 57.72 86 LYS A O 1
ATOM 666 N N . LYS A 1 87 ? -12.304 5.187 21.295 1.00 58.41 87 LYS A N 1
ATOM 667 C CA . LYS A 1 87 ? -13.684 4.731 21.571 1.00 58.41 87 LYS A CA 1
ATOM 668 C C . LYS A 1 87 ? -14.516 4.102 20.435 1.00 58.41 87 LYS A C 1
ATOM 670 O O . LYS A 1 87 ? -15.613 3.668 20.752 1.00 58.41 87 LYS A O 1
ATOM 675 N N . LYS A 1 88 ? -14.101 4.043 19.162 1.00 63.69 88 LYS A N 1
ATOM 676 C CA . LYS A 1 88 ? -14.998 3.558 18.080 1.00 63.69 88 LYS A CA 1
ATOM 677 C C . LYS A 1 88 ? -14.216 3.093 16.846 1.00 63.69 88 LYS A C 1
ATOM 679 O O . LYS A 1 88 ? -14.017 3.865 15.930 1.00 63.69 88 LYS A O 1
ATOM 684 N N . ASP A 1 89 ? -13.744 1.855 16.855 1.00 71.94 89 ASP A N 1
ATOM 685 C CA . ASP A 1 89 ? -13.136 1.172 15.702 1.00 71.94 89 ASP A CA 1
ATOM 686 C C . ASP A 1 89 ? -11.721 1.626 15.305 1.00 71.94 89 ASP A C 1
ATOM 688 O O . ASP A 1 89 ? -11.469 2.718 14.791 1.00 71.94 89 ASP A O 1
ATOM 692 N N . ASN A 1 90 ? -10.774 0.715 15.528 1.00 83.50 90 ASN A N 1
ATOM 693 C CA . ASN A 1 90 ? -9.425 0.800 14.989 1.00 83.50 90 ASN A CA 1
ATOM 694 C C . ASN A 1 90 ? -9.446 0.180 13.591 1.00 83.50 90 ASN A C 1
ATOM 696 O O . ASN A 1 90 ? -9.739 -1.006 13.450 1.00 83.50 90 ASN A O 1
ATOM 700 N N . PHE A 1 91 ? -9.106 0.959 12.571 1.00 89.06 91 PHE A N 1
ATOM 701 C CA . PHE A 1 91 ? -8.952 0.459 11.209 1.00 89.06 91 PHE A CA 1
ATOM 702 C C . PHE A 1 91 ? -7.585 0.845 10.654 1.00 89.06 91 PHE A C 1
ATOM 704 O O . PHE A 1 91 ? -7.023 1.903 10.940 1.00 89.06 91 PHE A O 1
ATOM 711 N N . TRP A 1 92 ? -7.033 -0.051 9.860 1.00 91.19 92 TRP A N 1
ATOM 712 C CA . TRP A 1 92 ? -5.838 0.153 9.073 1.00 91.19 92 TRP A CA 1
ATOM 713 C C . TRP A 1 92 ? -6.188 0.939 7.819 1.00 91.19 92 TRP A C 1
ATOM 715 O O . TRP A 1 92 ? -7.243 0.726 7.228 1.00 91.19 92 TRP A O 1
ATOM 725 N N . HIS A 1 93 ? -5.295 1.836 7.429 1.00 91.50 93 HIS A N 1
ATOM 726 C CA . HIS A 1 93 ? -5.396 2.635 6.213 1.00 91.50 93 HIS A CA 1
ATOM 727 C C . HIS A 1 93 ? -3.991 2.925 5.684 1.00 91.50 93 HIS A C 1
ATOM 729 O O . HIS A 1 93 ? -3.005 2.840 6.433 1.00 91.50 93 HIS A O 1
ATOM 735 N N . VAL A 1 94 ? -3.902 3.280 4.404 1.00 92.38 94 VAL A N 1
ATOM 736 C CA . VAL A 1 94 ? -2.669 3.807 3.813 1.00 92.38 94 VAL A CA 1
ATOM 737 C C . VAL A 1 94 ? -2.481 5.243 4.283 1.00 92.38 94 VAL A C 1
ATOM 739 O O . VAL A 1 94 ? -3.382 6.066 4.163 1.00 92.38 94 VAL A O 1
ATOM 742 N N . THR A 1 95 ? -1.310 5.549 4.839 1.00 89.94 95 THR A N 1
ATOM 743 C CA . THR A 1 95 ? -0.959 6.924 5.230 1.00 89.94 95 THR A CA 1
ATOM 744 C C . THR A 1 95 ? -0.227 7.639 4.111 1.00 89.94 95 THR A C 1
ATOM 746 O O . THR A 1 95 ? -0.506 8.796 3.811 1.00 89.94 95 THR A O 1
ATOM 749 N N . ASN A 1 96 ? 0.733 6.948 3.504 1.00 89.50 96 ASN A N 1
ATOM 750 C CA . ASN A 1 96 ? 1.536 7.447 2.403 1.00 89.50 96 ASN A CA 1
ATOM 751 C C . ASN A 1 96 ? 2.184 6.269 1.665 1.00 89.50 96 ASN A C 1
ATOM 753 O O . ASN A 1 96 ? 2.334 5.183 2.229 1.00 89.50 96 ASN A O 1
ATOM 757 N N . GLY A 1 97 ? 2.633 6.492 0.441 1.00 89.19 97 GLY A N 1
ATOM 758 C CA . GLY A 1 97 ? 3.316 5.495 -0.362 1.00 89.19 97 GLY A CA 1
ATOM 759 C C . GLY A 1 97 ? 4.012 6.122 -1.558 1.00 89.19 97 GLY A C 1
ATOM 760 O O . GLY A 1 97 ? 3.820 7.291 -1.871 1.00 89.19 97 GLY A O 1
ATOM 761 N N . ASN A 1 98 ? 4.838 5.320 -2.206 1.00 88.56 98 ASN A N 1
ATOM 762 C CA . ASN A 1 98 ? 5.397 5.585 -3.514 1.00 88.56 98 ASN A CA 1
ATOM 763 C C . ASN A 1 98 ? 5.058 4.359 -4.369 1.00 88.56 98 ASN A C 1
ATOM 765 O O . ASN A 1 98 ? 5.465 3.249 -4.021 1.00 88.56 98 ASN A O 1
ATOM 769 N N . LEU A 1 99 ? 4.268 4.565 -5.426 1.00 87.06 99 LEU A N 1
ATOM 770 C CA . LEU A 1 99 ? 3.863 3.506 -6.356 1.00 87.06 99 LEU A CA 1
ATOM 771 C C . LEU A 1 99 ? 4.814 3.375 -7.555 1.00 87.06 99 LEU A C 1
ATOM 773 O O . LEU A 1 99 ? 4.664 2.467 -8.371 1.00 87.06 99 LEU A O 1
ATOM 777 N N . THR A 1 100 ? 5.829 4.230 -7.627 1.00 84.56 100 THR A N 1
ATOM 778 C CA . THR A 1 100 ? 6.815 4.241 -8.694 1.00 84.56 100 THR A CA 1
ATOM 779 C C . THR A 1 100 ? 7.865 3.163 -8.464 1.00 84.56 100 THR A C 1
ATOM 781 O O . THR A 1 100 ? 8.514 3.055 -7.415 1.00 84.56 100 THR A O 1
ATOM 784 N N . HIS A 1 101 ? 8.092 2.376 -9.508 1.00 78.50 101 HIS A N 1
ATOM 785 C CA . HIS A 1 101 ? 9.083 1.312 -9.519 1.00 78.50 101 HIS A CA 1
ATOM 786 C C . HIS A 1 101 ? 10.351 1.737 -10.245 1.00 78.50 101 HIS A C 1
ATOM 788 O O . HIS A 1 101 ? 10.513 1.464 -11.430 1.00 78.50 101 HIS A O 1
ATOM 794 N N . ILE A 1 102 ? 11.285 2.352 -9.526 1.00 78.00 102 ILE A N 1
ATOM 795 C CA . ILE A 1 102 ? 12.596 2.705 -10.084 1.00 78.00 102 ILE A CA 1
ATOM 796 C C . ILE A 1 102 ? 13.555 1.516 -9.928 1.00 78.00 102 ILE A C 1
ATOM 798 O O . ILE A 1 102 ? 13.535 0.845 -8.901 1.00 78.00 102 ILE A O 1
ATOM 802 N N . ASN A 1 103 ? 14.394 1.226 -10.931 1.00 65.94 103 ASN A N 1
ATOM 803 C CA . ASN A 1 103 ? 15.422 0.164 -10.883 1.00 65.94 103 ASN A CA 1
ATOM 804 C C . ASN A 1 103 ? 14.888 -1.223 -10.496 1.00 65.94 103 ASN A C 1
ATOM 806 O O . ASN A 1 103 ? 15.516 -1.997 -9.770 1.00 65.94 103 ASN A O 1
ATOM 810 N N . CYS A 1 104 ? 13.682 -1.521 -10.958 1.00 66.25 104 CYS A N 1
ATOM 811 C CA . CYS A 1 104 ? 12.901 -2.628 -10.458 1.00 66.25 104 CYS A CA 1
ATOM 812 C C . CYS A 1 104 ? 13.084 -3.866 -11.367 1.00 66.25 104 CYS A C 1
ATOM 814 O O . CYS A 1 104 ? 12.157 -4.301 -12.043 1.00 66.25 104 CYS A O 1
ATOM 816 N N . THR A 1 105 ? 14.267 -4.489 -11.363 1.00 59.81 105 THR A N 1
ATOM 817 C CA . THR A 1 105 ? 14.512 -5.757 -12.082 1.00 59.81 105 THR A CA 1
ATOM 818 C C . THR A 1 105 ? 13.835 -6.916 -11.336 1.00 59.81 105 THR A C 1
ATOM 820 O O . THR A 1 105 ? 13.969 -7.040 -10.120 1.00 59.81 105 THR A O 1
ATOM 823 N N . GLY A 1 106 ? 12.990 -7.695 -12.015 1.00 57.78 106 GLY A N 1
ATOM 824 C CA . GLY A 1 106 ? 12.274 -8.839 -11.428 1.00 57.78 106 GLY A CA 1
ATOM 825 C C . GLY A 1 106 ? 10.764 -8.798 -11.661 1.00 57.78 106 GLY A C 1
ATOM 826 O O . GLY A 1 106 ? 10.021 -8.137 -10.939 1.00 57.78 106 GLY A O 1
ATOM 827 N N . ILE A 1 107 ? 10.289 -9.526 -12.663 1.00 55.56 107 ILE A N 1
ATOM 828 C CA . ILE A 1 107 ? 8.858 -9.808 -12.798 1.00 55.56 107 ILE A CA 1
ATOM 829 C C . ILE A 1 107 ? 8.499 -10.758 -11.654 1.00 55.56 107 ILE A C 1
ATOM 831 O O . ILE A 1 107 ? 9.187 -11.760 -11.452 1.00 55.56 107 ILE A O 1
ATOM 835 N N . ALA A 1 108 ? 7.473 -10.437 -10.868 1.00 55.88 108 ALA A N 1
ATOM 836 C CA . ALA A 1 108 ? 6.996 -11.397 -9.889 1.00 55.88 108 ALA A CA 1
ATOM 837 C C . ALA A 1 108 ? 6.233 -12.488 -10.617 1.00 55.88 108 ALA A C 1
ATOM 839 O O . ALA A 1 108 ? 5.193 -12.235 -11.220 1.00 55.88 108 ALA A O 1
ATOM 840 N N . GLN A 1 109 ? 6.752 -13.706 -10.546 1.00 55.03 109 GLN A N 1
ATOM 841 C CA . GLN A 1 109 ? 5.960 -14.861 -10.911 1.00 55.03 109 GLN A CA 1
ATOM 842 C C . GLN A 1 109 ? 4.915 -15.075 -9.811 1.00 55.03 109 GLN A C 1
ATOM 844 O O . GLN A 1 109 ? 5.281 -15.071 -8.628 1.00 55.03 109 GLN A O 1
ATOM 849 N N . PRO A 1 110 ? 3.624 -15.230 -10.155 1.00 50.56 110 PRO A N 1
ATOM 850 C CA . PRO A 1 110 ? 2.662 -15.733 -9.194 1.00 50.56 110 PRO A CA 1
ATOM 851 C C . PRO A 1 110 ? 3.191 -17.083 -8.713 1.00 50.56 110 PRO A C 1
ATOM 853 O O . PRO A 1 110 ? 3.410 -17.991 -9.514 1.00 50.56 110 PRO A O 1
ATOM 856 N N . LEU A 1 111 ? 3.473 -17.191 -7.415 1.00 47.44 111 LEU A N 1
ATOM 857 C CA . LEU A 1 111 ? 3.810 -18.472 -6.818 1.00 47.44 111 LEU A CA 1
ATOM 858 C C . LEU A 1 111 ? 2.522 -19.297 -6.869 1.00 47.44 111 LEU A C 1
ATOM 860 O O . LEU A 1 111 ? 1.631 -19.099 -6.045 1.00 47.44 111 LEU A O 1
ATOM 864 N N . VAL A 1 112 ? 2.392 -20.129 -7.903 1.00 44.16 112 VAL A N 1
ATOM 865 C CA . VAL A 1 112 ? 1.345 -21.144 -7.988 1.00 44.16 112 VAL A CA 1
ATOM 866 C C . VAL A 1 112 ? 1.550 -22.037 -6.767 1.00 44.16 112 VAL A C 1
ATOM 868 O O . VAL A 1 112 ? 2.597 -22.671 -6.638 1.00 44.16 112 VAL A O 1
ATOM 871 N N . GLN A 1 113 ? 0.617 -21.950 -5.818 1.00 36.00 113 GLN A N 1
ATOM 872 C CA . GLN A 1 113 ? 0.550 -22.852 -4.671 1.00 36.00 113 GLN A CA 1
ATOM 873 C C . GLN A 1 113 ? 0.086 -24.232 -5.115 1.00 36.00 113 GLN A C 1
ATOM 875 O O . GLN A 1 113 ? -0.784 -24.287 -6.014 1.00 36.00 113 GLN A O 1
#

pLDDT: mean 73.82, std 17.15, range [36.0, 92.56]

Secondary structure (DSSP, 8-state):
------------SSSHHHHHHHHHHHHHH--BSSHHHHHHHHHHHHHHTT--EEEEE--STTEEEEEESS-TT---EEEEEE---SSS---EEEEEEE---TT---PPPP---

Foldseek 3Di:
DDDDDDDPDDDDPPPPPVVQVVVLVVQQVDKAQAPVVNQVVVQVVQVVVQFGKDFDDPPDRFKTKIDGDDDPPFQWIWIKGWDDDPDDGTIIGTPDTGHDGDPPPDRRDPPPD

Sequence (113 aa):
MAADANDCEATTVANGSAEETDQLEELKQRKWFTGKDAAADTKAYELSRGKSATVSKKRGSTFKRIQRSSGDKCTWLINLSVTRRKKKDNFWHVTNGNLTHINCTGIAQPLVQ